Protein AF-A0A2P6QAS2-F1 (afdb_monomer)

Radius of gyration: 19.9 Å; Cα contacts (8 Å, |Δi|>4): 57; chains: 1; bounding box: 44×32×68 Å

Secondary structure (DSSP, 8-state):
--HHHHHHHHHHHHHS-SEE-SS-EE-HHHHHHHHTT----HHHHHHHHHHHHTSPPPTT--------HHHHHHHHHHHHHHHHHHHHH-

Solvent-accessible surface area (backbone atoms only — not comparable to full-atom values): 5452 Å² total; per-residue (Å²): 135,60,72,66,60,57,51,52,52,51,50,50,64,66,70,43,62,80,41,74,63,97,88,34,53,35,36,62,72,54,52,50,29,54,76,67,72,44,83,70,50,68,50,51,54,41,36,52,46,46,57,57,40,68,52,78,65,57,98,88,53,75,88,62,79,71,71,46,74,68,57,50,51,52,55,50,51,54,52,51,51,51,50,55,53,56,64,72,77,108

Structure (mmCIF, N/CA/C/O backbone):
data_AF-A0A2P6QAS2-F1
#
_entry.id   AF-A0A2P6QAS2-F1
#
loop_
_atom_site.group_PDB
_atom_site.id
_atom_site.type_symbol
_atom_site.label_atom_id
_atom_site.label_alt_id
_atom_site.label_comp_id
_atom_site.label_asym_id
_atom_site.label_entity_id
_atom_site.label_seq_id
_atom_site.pdbx_PDB_ins_code
_atom_site.Cartn_x
_atom_site.Cartn_y
_atom_site.Cartn_z
_atom_site.occupancy
_atom_site.B_iso_or_equiv
_atom_site.auth_seq_id
_atom_site.auth_comp_id
_atom_site.auth_asym_id
_atom_site.auth_atom_id
_atom_site.pdbx_PDB_model_num
ATOM 1 N N . MET A 1 1 ? -15.250 20.812 30.221 1.00 56.03 1 MET A N 1
ATOM 2 C CA . MET A 1 1 ? -14.779 20.677 28.822 1.00 56.03 1 MET A CA 1
ATOM 3 C C . MET A 1 1 ? -16.006 20.607 27.922 1.00 56.03 1 MET A C 1
ATOM 5 O O . MET A 1 1 ? -16.907 19.849 28.253 1.00 56.03 1 MET A O 1
ATOM 9 N N . SER A 1 2 ? -16.118 21.445 26.882 1.00 61.97 2 SER A N 1
ATOM 10 C CA . SER A 1 2 ? -17.337 21.513 26.051 1.00 61.97 2 SER A CA 1
ATOM 11 C C . SER A 1 2 ? -17.379 20.382 25.011 1.00 61.97 2 SER A C 1
ATOM 13 O O . SER A 1 2 ? -16.331 19.972 24.508 1.00 61.97 2 SER A O 1
ATOM 15 N N . SER A 1 3 ? -18.576 19.891 24.658 1.00 66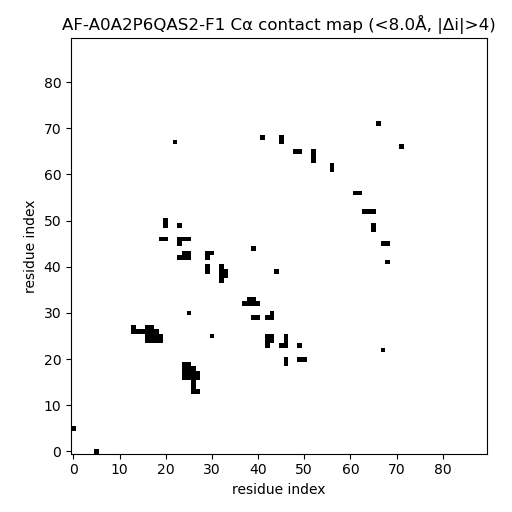.81 3 SER A N 1
ATOM 16 C CA . SER A 1 3 ? -18.769 18.825 23.651 1.00 66.81 3 SER A CA 1
ATOM 17 C C . SER A 1 3 ? -18.090 19.110 22.3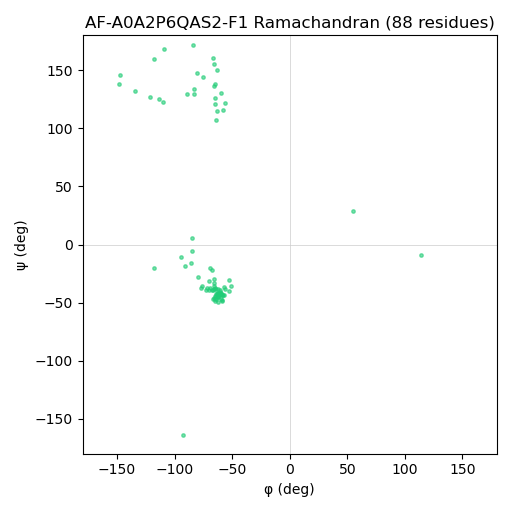10 1.00 66.81 3 SER A C 1
ATOM 19 O O . SER A 1 3 ? -17.640 18.184 21.640 1.00 66.81 3 SER A O 1
ATOM 21 N N . TYR A 1 4 ? -17.966 20.384 21.934 1.00 63.03 4 TYR A N 1
ATOM 22 C CA . TYR A 1 4 ? -17.306 20.806 20.699 1.00 63.03 4 TYR A CA 1
ATOM 23 C C . TYR A 1 4 ? -15.813 20.464 20.691 1.00 63.03 4 TYR A C 1
ATOM 25 O O . TYR A 1 4 ? -15.297 19.996 19.683 1.00 63.03 4 TYR A O 1
ATOM 33 N N . SER A 1 5 ? -15.128 20.604 21.829 1.00 69.31 5 SER A N 1
ATOM 34 C CA . SER A 1 5 ? -13.702 20.277 21.944 1.00 69.31 5 SER A CA 1
ATOM 35 C C . SER A 1 5 ? -13.441 18.775 21.772 1.00 69.31 5 SER A C 1
ATOM 37 O O . SER A 1 5 ? -12.494 18.395 21.088 1.00 69.31 5 SER A O 1
ATOM 39 N N . ILE A 1 6 ? -14.319 17.923 22.314 1.00 70.00 6 ILE A N 1
ATOM 40 C CA . ILE A 1 6 ? -14.228 16.458 22.178 1.00 70.00 6 ILE A CA 1
ATOM 41 C C . ILE A 1 6 ? -14.540 16.020 20.741 1.00 70.00 6 ILE A C 1
ATOM 43 O O . ILE A 1 6 ? -13.883 15.124 20.213 1.00 70.00 6 ILE A O 1
ATOM 47 N N . CYS A 1 7 ? -15.522 16.658 20.098 1.00 67.38 7 CYS A N 1
ATOM 48 C CA . CYS A 1 7 ? -15.883 16.369 18.713 1.00 67.38 7 CYS A CA 1
ATOM 49 C C . CYS A 1 7 ? -14.747 16.742 17.750 1.00 67.38 7 CYS A C 1
ATOM 51 O O . CYS A 1 7 ? -14.348 15.909 16.940 1.00 67.38 7 CYS A O 1
ATOM 53 N N . CYS A 1 8 ? -14.152 17.930 17.908 1.00 65.50 8 CYS A N 1
ATOM 54 C CA . CYS A 1 8 ? -12.992 18.341 17.119 1.00 65.50 8 CYS A CA 1
ATOM 55 C C . CYS A 1 8 ? -11.807 17.392 17.319 1.00 65.50 8 CYS A C 1
ATOM 57 O O . CYS A 1 8 ? -11.258 16.921 16.336 1.00 65.50 8 CYS A O 1
ATOM 59 N N . LEU A 1 9 ? -11.467 17.030 18.563 1.00 63.78 9 LEU A N 1
ATOM 60 C CA . LEU A 1 9 ? -10.394 16.067 18.849 1.00 63.78 9 LEU A CA 1
ATOM 61 C C . LEU A 1 9 ? -10.627 14.705 18.185 1.00 63.78 9 LEU A C 1
ATOM 63 O O . LEU A 1 9 ? -9.695 14.151 17.611 1.00 63.78 9 LEU A O 1
ATOM 67 N N . ARG A 1 10 ? -11.859 14.177 18.224 1.00 61.91 10 ARG A N 1
ATOM 68 C CA . ARG A 1 10 ? -12.210 12.922 17.539 1.00 61.91 10 ARG A CA 1
ATOM 69 C C . ARG A 1 10 ? -12.087 13.039 16.026 1.00 61.91 10 ARG A C 1
ATOM 71 O O . ARG A 1 10 ? -11.567 12.124 15.401 1.00 61.91 10 ARG A O 1
ATOM 78 N N . LEU A 1 11 ? -12.538 14.148 15.445 1.00 62.66 11 LEU A N 1
ATOM 79 C CA . LEU A 1 11 ? -12.411 14.384 14.010 1.00 62.66 11 LEU A CA 1
ATOM 80 C C . LEU A 1 11 ? -10.941 14.443 13.599 1.00 62.66 11 LEU A C 1
ATOM 82 O O . LEU A 1 11 ? -10.566 13.768 12.646 1.00 62.66 11 LEU A O 1
ATOM 86 N N . THR A 1 12 ? -10.089 15.148 14.345 1.00 62.09 12 THR A N 1
ATOM 87 C CA . THR A 1 12 ? -8.653 15.202 14.046 1.00 62.09 12 THR A CA 1
ATOM 88 C C . THR A 1 12 ? -8.011 13.818 14.144 1.00 62.09 12 THR A C 1
ATOM 90 O O . THR A 1 12 ? -7.293 13.419 13.237 1.00 62.09 12 THR A O 1
ATOM 93 N N . LEU A 1 13 ? -8.328 13.042 15.185 1.00 63.38 13 LEU A N 1
ATOM 94 C CA . LEU A 1 13 ? -7.759 11.703 15.395 1.00 63.38 13 LEU A CA 1
ATOM 95 C C . LEU A 1 13 ? -8.176 10.681 14.328 1.00 63.38 13 LEU A C 1
ATOM 97 O O . LEU A 1 13 ? -7.395 9.800 13.990 1.00 63.38 13 LEU A O 1
ATOM 101 N N . VAL A 1 14 ? -9.395 10.794 13.796 1.00 65.06 14 VAL A N 1
ATOM 102 C CA . VAL A 1 14 ? -9.884 9.924 12.712 1.00 65.06 14 VAL A CA 1
ATOM 103 C C . VAL A 1 14 ? -9.340 10.368 11.348 1.00 65.06 14 VAL A C 1
ATOM 105 O O . VAL A 1 14 ? -9.182 9.540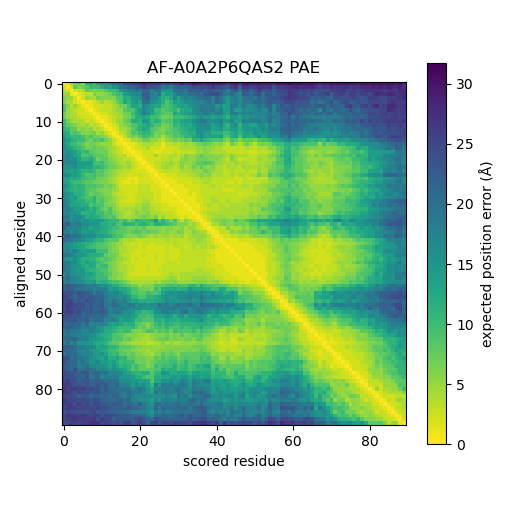 10.453 1.00 65.06 14 VAL A O 1
ATOM 108 N N . SER A 1 15 ? -9.042 11.661 11.190 1.00 67.50 15 SER A N 1
ATOM 109 C CA . SER A 1 15 ? -8.608 12.251 9.915 1.00 67.50 15 SER A CA 1
ATOM 110 C C . SER A 1 15 ? -7.093 12.260 9.725 1.00 67.50 15 SER A C 1
ATOM 112 O O . SER A 1 15 ? -6.624 12.446 8.604 1.00 67.50 15 SER A O 1
ATOM 114 N N . SER A 1 16 ? -6.317 12.106 10.796 1.00 78.19 16 SER A N 1
ATOM 115 C CA . SER A 1 16 ? -4.861 12.068 10.709 1.00 78.19 16 SER A CA 1
ATOM 116 C C . SER A 1 16 ? -4.373 10.666 10.329 1.00 78.19 16 SER A C 1
ATOM 118 O O . SER A 1 16 ? -4.830 9.680 10.913 1.00 78.19 16 SER A O 1
ATOM 120 N N . PRO A 1 17 ? -3.437 10.551 9.370 1.00 83.62 17 PRO A N 1
ATOM 121 C CA . PRO A 1 17 ? -2.825 9.270 9.055 1.00 83.62 17 PRO A CA 1
ATOM 122 C C . PRO A 1 17 ? -1.998 8.783 10.252 1.00 83.62 17 PRO A C 1
ATOM 124 O O . PRO A 1 17 ? -1.261 9.555 10.866 1.00 83.62 17 PRO A O 1
ATOM 127 N N . LEU A 1 18 ? -2.113 7.495 10.574 1.00 86.31 18 LEU A N 1
ATOM 128 C CA . LEU A 1 18 ? -1.251 6.813 11.544 1.00 86.31 18 LEU A CA 1
ATOM 129 C C . LEU A 1 18 ? 0.169 6.646 11.001 1.00 86.31 18 LEU A C 1
ATOM 131 O O . LEU A 1 18 ? 1.134 6.661 11.760 1.00 86.31 18 LEU A O 1
ATOM 135 N N . TRP A 1 19 ? 0.287 6.494 9.684 1.00 88.00 19 TRP A N 1
ATOM 136 C CA . TRP A 1 19 ? 1.554 6.472 8.971 1.00 88.00 19 TRP A CA 1
ATOM 137 C C . TRP A 1 19 ? 1.374 7.085 7.582 1.00 88.00 19 TRP A C 1
ATOM 139 O O . TRP A 1 19 ? 0.314 6.932 6.968 1.00 88.00 19 TRP A O 1
ATOM 149 N N . HIS A 1 20 ? 2.403 7.769 7.085 1.00 88.00 20 HIS A N 1
ATOM 150 C CA . HIS A 1 20 ? 2.439 8.293 5.726 1.00 88.00 20 HIS A CA 1
ATOM 151 C C . HIS A 1 20 ? 3.789 7.990 5.064 1.00 88.00 20 HIS A C 1
ATOM 153 O O . HIS A 1 20 ? 4.851 8.219 5.647 1.00 88.00 20 HIS A O 1
ATOM 159 N N . GLY A 1 21 ? 3.726 7.482 3.839 1.00 83.69 21 GLY A N 1
ATOM 160 C CA . GLY A 1 21 ? 4.848 7.362 2.920 1.00 83.69 21 GLY A CA 1
ATOM 161 C C . GLY A 1 21 ? 4.948 8.585 2.011 1.00 83.69 21 GLY A C 1
ATOM 162 O O . GLY A 1 21 ? 4.344 9.630 2.263 1.00 83.69 21 GLY A O 1
ATOM 163 N N . VAL A 1 22 ? 5.709 8.445 0.930 1.00 83.31 22 VAL A N 1
ATOM 164 C CA . VAL A 1 22 ? 5.794 9.432 -0.154 1.00 83.31 22 VAL A CA 1
ATOM 165 C C . VAL A 1 22 ? 4.511 9.422 -0.981 1.00 83.31 22 VAL A C 1
ATOM 167 O O . VAL A 1 22 ? 4.034 10.480 -1.388 1.00 83.31 22 VAL A O 1
ATOM 170 N N . LYS A 1 23 ? 3.946 8.233 -1.229 1.00 79.94 23 LYS A N 1
ATOM 171 C CA . LYS A 1 23 ? 2.741 8.063 -2.060 1.00 79.94 23 LYS A CA 1
ATOM 172 C C . LYS A 1 23 ? 1.545 7.482 -1.313 1.00 79.94 23 LYS A C 1
ATOM 174 O O . LYS A 1 23 ? 0.418 7.623 -1.783 1.00 79.94 23 LYS A O 1
ATOM 179 N N . THR A 1 24 ? 1.768 6.825 -0.181 1.00 85.88 24 THR A N 1
ATOM 180 C CA . THR A 1 24 ? 0.723 6.080 0.530 1.00 85.88 24 THR A CA 1
ATOM 181 C C . THR A 1 24 ? 0.464 6.639 1.926 1.00 85.88 24 THR A C 1
ATOM 183 O O . THR A 1 24 ? 1.273 7.365 2.500 1.00 85.88 24 THR A O 1
ATOM 186 N N . GLY A 1 25 ? -0.706 6.326 2.480 1.00 87.06 25 GLY A N 1
ATOM 187 C CA . GLY A 1 25 ? -1.098 6.735 3.823 1.00 87.06 25 GLY A CA 1
ATOM 188 C C . GLY A 1 25 ? -2.001 5.688 4.452 1.00 87.06 25 GLY A C 1
ATOM 189 O O . GLY A 1 25 ? -2.885 5.151 3.786 1.00 87.06 25 GLY A O 1
ATOM 190 N N . VAL A 1 26 ? -1.762 5.406 5.729 1.00 87.12 26 VAL A N 1
ATOM 191 C CA . VAL A 1 26 ? -2.514 4.430 6.520 1.00 87.12 26 VAL A CA 1
ATOM 192 C C . VAL A 1 26 ? -3.267 5.177 7.604 1.00 87.12 26 VAL A C 1
ATOM 194 O O . VAL A 1 26 ? -2.671 5.907 8.396 1.00 87.12 26 VAL A O 1
ATOM 197 N N . PHE A 1 27 ? -4.579 4.985 7.662 1.00 88.12 27 PHE A N 1
ATOM 198 C CA . PHE A 1 27 ? -5.455 5.586 8.661 1.00 88.12 27 PHE A CA 1
ATOM 199 C C . PHE A 1 27 ? -5.951 4.524 9.641 1.00 88.12 27 PHE A C 1
ATOM 201 O O . PHE A 1 27 ? -5.834 3.321 9.410 1.00 88.12 27 PHE A O 1
ATOM 208 N N . VAL A 1 28 ? -6.567 4.968 10.739 1.00 85.06 28 VAL A N 1
ATOM 209 C CA . VAL A 1 28 ? -7.139 4.072 11.759 1.00 85.06 28 VAL A CA 1
ATOM 210 C C . VAL A 1 28 ? -8.091 3.041 11.141 1.00 85.06 28 VAL A C 1
ATOM 212 O O . VAL A 1 28 ? -8.041 1.871 11.508 1.00 85.06 28 VAL A O 1
ATOM 215 N N . LYS A 1 29 ? -8.912 3.450 10.163 1.00 85.56 29 LYS A N 1
ATOM 216 C CA . LYS A 1 29 ? -9.831 2.549 9.449 1.00 85.56 29 LYS A CA 1
ATOM 217 C C . LYS A 1 29 ? -9.103 1.366 8.794 1.00 85.56 29 LYS A C 1
ATOM 219 O O . LYS A 1 29 ? -9.615 0.258 8.836 1.00 85.56 29 LYS A O 1
ATOM 224 N N . ASP A 1 30 ? -7.913 1.586 8.237 1.00 84.44 30 ASP A N 1
ATOM 225 C CA . ASP A 1 30 ? -7.186 0.573 7.470 1.00 84.44 30 ASP A CA 1
ATOM 226 C C . ASP A 1 30 ? -6.543 -0.447 8.418 1.00 84.44 30 ASP A C 1
ATOM 228 O O . ASP A 1 30 ? -6.533 -1.643 8.143 1.00 84.44 30 ASP A O 1
ATOM 232 N N . VAL A 1 31 ? -6.083 0.017 9.585 1.00 82.75 31 VAL A N 1
ATOM 233 C CA . VAL A 1 31 ? -5.558 -0.846 10.654 1.00 82.75 31 VAL A CA 1
ATOM 234 C C . VAL A 1 31 ? -6.660 -1.708 11.268 1.00 82.75 31 VAL A C 1
ATOM 236 O O . VAL A 1 31 ? -6.429 -2.881 11.543 1.00 82.75 31 VAL A O 1
ATOM 239 N N . LEU A 1 32 ? -7.864 -1.159 11.456 1.00 83.19 32 LEU A N 1
ATOM 240 C CA . LEU A 1 32 ? -9.002 -1.924 11.975 1.00 83.19 32 LEU A CA 1
ATOM 241 C C . LEU A 1 32 ? -9.399 -3.076 11.044 1.00 83.19 32 LEU A C 1
ATOM 243 O O . LEU A 1 32 ? -9.696 -4.156 11.541 1.00 83.19 32 LEU A O 1
ATOM 247 N N . LEU A 1 33 ? -9.339 -2.878 9.721 1.00 83.50 33 LEU A N 1
ATOM 248 C CA . LEU A 1 33 ? -9.583 -3.956 8.752 1.00 83.50 33 LEU A CA 1
ATOM 249 C C . LEU A 1 33 ? -8.577 -5.103 8.919 1.00 83.50 33 LEU A C 1
ATOM 251 O O . LEU A 1 33 ? -8.968 -6.265 8.927 1.00 83.50 33 LEU A O 1
ATOM 255 N N . ILE A 1 34 ? -7.293 -4.780 9.116 1.00 82.12 34 ILE A N 1
ATOM 256 C CA . ILE A 1 34 ? -6.243 -5.785 9.351 1.00 82.12 34 ILE A CA 1
ATOM 257 C C . ILE A 1 34 ? -6.495 -6.539 10.663 1.00 82.12 34 ILE A C 1
ATOM 259 O O . ILE A 1 34 ? -6.420 -7.764 10.691 1.00 82.12 34 ILE A O 1
ATOM 263 N N . LEU A 1 35 ? -6.791 -5.816 11.749 1.00 82.06 35 LEU A N 1
ATOM 264 C CA . LEU A 1 35 ? -7.010 -6.407 13.076 1.00 82.06 35 LEU A CA 1
ATOM 265 C C . LEU A 1 35 ? -8.252 -7.301 13.136 1.00 82.06 35 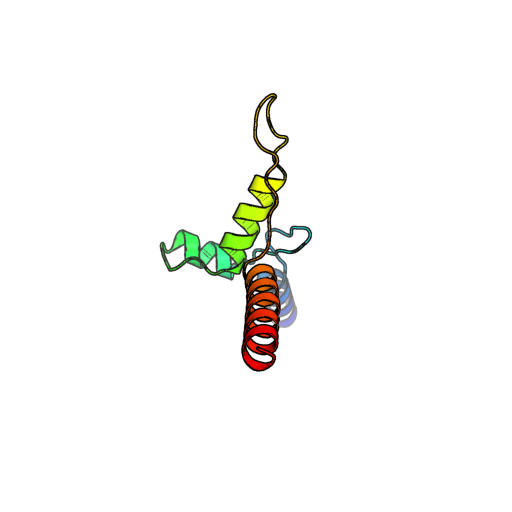LEU A C 1
ATOM 267 O O . LEU A 1 35 ? -8.273 -8.250 13.913 1.00 82.06 35 LEU A O 1
ATOM 271 N N . ASN A 1 36 ? -9.265 -7.002 12.325 1.00 85.88 36 ASN A N 1
ATOM 272 C CA . ASN A 1 36 ? -10.484 -7.799 12.227 1.00 85.88 36 ASN A CA 1
ATOM 273 C C . ASN A 1 36 ? -10.359 -8.979 11.245 1.00 85.88 36 ASN A C 1
ATOM 275 O O . ASN A 1 36 ? -11.361 -9.641 10.987 1.00 85.88 36 ASN A O 1
ATOM 279 N N . GLU A 1 37 ? -9.167 -9.235 10.688 1.00 77.88 37 GLU A N 1
ATOM 280 C CA . GLU A 1 37 ? -8.930 -10.255 9.651 1.00 77.88 37 GLU A CA 1
ATOM 281 C C . GLU A 1 37 ? -9.833 -10.079 8.412 1.00 77.88 37 GLU A C 1
ATOM 283 O O . GLU A 1 37 ? -10.168 -11.032 7.706 1.00 77.88 37 GLU A O 1
ATOM 288 N N . GLU A 1 38 ? -10.234 -8.837 8.129 1.00 81.31 38 GLU A N 1
ATOM 289 C CA . GLU A 1 38 ? -11.040 -8.494 6.964 1.00 81.31 38 GLU A CA 1
ATOM 290 C C . GLU A 1 38 ? -10.164 -8.304 5.715 1.00 81.31 38 GLU A C 1
ATOM 292 O O . GLU A 1 38 ? -8.930 -8.287 5.763 1.00 81.31 38 GLU A O 1
ATOM 297 N N . VAL A 1 39 ? -10.813 -8.151 4.554 1.00 78.06 39 VAL A N 1
ATOM 298 C CA . VAL A 1 39 ? -10.117 -7.873 3.292 1.00 78.06 39 VAL A CA 1
ATOM 299 C C . VAL A 1 39 ? -9.303 -6.587 3.436 1.00 78.06 39 VAL A C 1
ATOM 301 O O . VAL A 1 39 ? -9.852 -5.495 3.596 1.00 78.06 39 VAL A O 1
ATOM 304 N N . VAL A 1 40 ? -7.980 -6.724 3.347 1.00 78.19 40 VAL A N 1
ATOM 305 C CA . VAL A 1 40 ? -7.047 -5.602 3.446 1.00 78.19 40 VAL A CA 1
ATOM 306 C C . VAL A 1 40 ? -7.270 -4.660 2.266 1.00 78.19 40 VAL A C 1
ATOM 308 O O . VAL A 1 40 ? -7.155 -5.046 1.102 1.00 78.19 40 VAL A O 1
ATOM 311 N N . GLY A 1 41 ? -7.596 -3.405 2.573 1.00 80.69 41 GLY A N 1
ATOM 312 C CA . GLY A 1 41 ? -7.777 -2.373 1.562 1.00 80.69 41 GLY A CA 1
ATOM 313 C C . GLY A 1 41 ? -6.483 -2.085 0.796 1.00 80.69 41 GLY A C 1
ATOM 314 O O . GLY A 1 41 ? -5.383 -2.162 1.345 1.00 80.69 41 GLY A O 1
ATOM 315 N N . VAL A 1 42 ? -6.625 -1.672 -0.467 1.00 84.00 42 VAL A N 1
ATOM 316 C CA . VAL A 1 42 ? -5.506 -1.326 -1.366 1.00 84.00 42 VAL A CA 1
ATOM 317 C C . VAL A 1 42 ? -4.530 -0.334 -0.721 1.00 84.00 42 VAL A C 1
ATOM 319 O O . VAL A 1 42 ? -3.327 -0.471 -0.890 1.00 84.00 42 VAL A O 1
ATOM 322 N N . GLN A 1 43 ? -5.026 0.611 0.087 1.00 84.12 43 GLN A N 1
ATOM 323 C CA . GLN A 1 43 ? -4.195 1.614 0.766 1.00 84.12 43 GLN A CA 1
ATOM 324 C C . GLN A 1 43 ? -3.185 0.990 1.744 1.00 84.12 43 GLN A C 1
ATOM 326 O O . GLN A 1 43 ? -2.026 1.396 1.770 1.00 84.12 43 GLN A O 1
ATOM 331 N N . ALA A 1 44 ? -3.605 -0.011 2.523 1.00 85.31 44 ALA A N 1
ATOM 332 C CA . ALA A 1 44 ? -2.726 -0.705 3.460 1.00 85.31 44 ALA A CA 1
ATOM 333 C C . ALA A 1 44 ? -1.722 -1.616 2.739 1.00 85.31 44 ALA A C 1
ATOM 335 O O . ALA A 1 44 ? -0.562 -1.690 3.143 1.00 85.31 44 ALA A O 1
ATOM 336 N N . MET A 1 45 ? -2.151 -2.269 1.654 1.00 87.31 45 MET A N 1
ATOM 337 C CA . MET A 1 45 ? -1.272 -3.104 0.832 1.00 87.31 45 MET A CA 1
ATOM 338 C C . MET A 1 45 ? -0.184 -2.266 0.146 1.00 87.31 45 MET A C 1
ATOM 340 O O . MET A 1 45 ? 1.000 -2.585 0.246 1.00 87.31 45 MET A O 1
ATOM 344 N N . ASP A 1 46 ? -0.574 -1.163 -0.496 1.00 89.25 46 ASP A N 1
ATOM 345 C CA . ASP A 1 46 ? 0.350 -0.236 -1.150 1.00 89.25 46 ASP A CA 1
ATOM 346 C C . ASP A 1 46 ? 1.345 0.349 -0.131 1.00 89.25 46 ASP A C 1
ATOM 348 O O . ASP A 1 46 ? 2.544 0.393 -0.399 1.00 89.25 46 ASP A O 1
ATOM 352 N N . ALA A 1 47 ? 0.885 0.721 1.070 1.00 88.38 47 ALA A N 1
ATOM 353 C CA . ALA A 1 47 ? 1.761 1.202 2.140 1.00 88.38 47 ALA A CA 1
ATOM 354 C C . ALA A 1 47 ? 2.781 0.153 2.600 1.00 88.38 47 ALA A C 1
ATOM 356 O O . ALA A 1 47 ? 3.955 0.466 2.800 1.00 88.38 47 ALA A O 1
ATOM 357 N N . TYR A 1 48 ? 2.360 -1.105 2.740 1.00 86.69 48 TYR A N 1
ATOM 358 C CA . TYR A 1 48 ? 3.258 -2.198 3.105 1.00 86.69 48 TYR A CA 1
ATOM 359 C C . TYR A 1 48 ? 4.357 -2.413 2.055 1.00 86.69 48 TYR A C 1
ATOM 361 O O . TYR A 1 48 ? 5.535 -2.525 2.400 1.00 86.69 48 TYR A O 1
ATOM 369 N N . LEU A 1 49 ? 3.989 -2.418 0.773 1.00 86.94 49 LEU A N 1
ATOM 370 C CA . LEU A 1 49 ? 4.943 -2.555 -0.327 1.00 86.94 49 LEU A CA 1
ATOM 371 C C . LEU A 1 49 ? 5.883 -1.349 -0.423 1.00 86.94 49 LEU A C 1
ATOM 373 O O . LEU A 1 49 ? 7.082 -1.528 -0.650 1.00 86.94 49 LEU A O 1
ATOM 377 N N . GLU A 1 50 ? 5.376 -0.137 -0.185 1.00 87.25 50 GLU A N 1
ATOM 378 C CA . GLU A 1 50 ? 6.211 1.058 -0.107 1.00 87.25 50 GLU A CA 1
ATOM 379 C C . GLU A 1 50 ? 7.258 0.908 1.007 1.00 87.25 50 GLU A C 1
ATOM 381 O O . GLU A 1 50 ? 8.447 1.093 0.750 1.00 87.25 50 GLU A O 1
ATOM 386 N N . ILE A 1 51 ? 6.867 0.476 2.210 1.00 86.00 51 ILE A N 1
ATOM 387 C CA . ILE A 1 51 ? 7.802 0.232 3.324 1.00 86.00 51 ILE A CA 1
ATOM 388 C C . ILE A 1 51 ? 8.868 -0.804 2.949 1.00 86.00 51 ILE A C 1
ATOM 390 O O . ILE A 1 51 ? 10.049 -0.606 3.244 1.00 86.00 51 ILE A O 1
ATOM 394 N N . LEU A 1 52 ? 8.480 -1.898 2.288 1.00 81.88 52 LEU A N 1
ATOM 395 C CA . LEU A 1 52 ? 9.428 -2.927 1.857 1.00 81.88 52 LEU A CA 1
ATOM 396 C C . LEU A 1 52 ? 10.422 -2.404 0.819 1.00 81.88 52 LEU A C 1
ATOM 398 O O . LEU A 1 52 ? 11.599 -2.746 0.903 1.00 81.88 52 LEU A O 1
ATOM 402 N N . SER A 1 53 ? 9.984 -1.543 -0.101 1.00 81.31 53 SER A N 1
ATOM 403 C CA . SER A 1 53 ? 10.869 -0.977 -1.128 1.00 81.31 53 SER A CA 1
ATOM 404 C C . SER A 1 53 ? 11.944 -0.037 -0.575 1.00 81.31 53 SER A C 1
ATOM 406 O O . SER A 1 53 ? 12.986 0.138 -1.197 1.00 81.31 53 SER A O 1
ATOM 408 N N . HIS A 1 54 ? 11.726 0.533 0.615 1.00 76.69 54 HIS A N 1
ATOM 409 C CA . HIS A 1 54 ? 12.698 1.394 1.292 1.00 76.69 54 HIS A CA 1
ATOM 410 C C . HIS A 1 54 ? 13.740 0.621 2.110 1.00 76.69 54 HIS A C 1
ATOM 412 O O . HIS A 1 54 ? 14.666 1.234 2.651 1.00 76.69 54 HIS A O 1
ATOM 418 N N . LYS A 1 55 ? 13.624 -0.708 2.231 1.00 72.19 55 LYS A N 1
ATOM 419 C CA . LYS A 1 55 ? 14.700 -1.498 2.834 1.00 72.19 55 LYS A CA 1
ATOM 420 C C . LYS A 1 55 ? 15.929 -1.411 1.939 1.00 72.19 55 LYS A C 1
ATOM 422 O O . LYS A 1 55 ? 15.857 -1.703 0.748 1.00 72.19 55 LYS A O 1
ATOM 427 N N . HIS A 1 56 ? 17.057 -1.015 2.531 1.00 64.56 56 HIS A N 1
ATOM 428 C CA . HIS A 1 56 ? 18.337 -1.075 1.842 1.00 64.56 56 HIS A CA 1
ATOM 429 C C . HIS A 1 56 ? 18.564 -2.521 1.384 1.00 64.56 56 HIS A C 1
ATOM 431 O O . HIS A 1 56 ? 18.536 -3.407 2.241 1.00 64.56 56 HIS A O 1
ATOM 437 N N . PRO A 1 57 ? 18.751 -2.767 0.076 1.00 66.75 57 PRO A N 1
ATOM 438 C CA . PRO A 1 57 ? 19.058 -4.106 -0.398 1.00 66.75 57 PRO A CA 1
ATOM 439 C C . PRO A 1 57 ? 20.356 -4.558 0.270 1.00 66.75 57 PRO A C 1
ATOM 441 O O . PRO A 1 57 ? 21.339 -3.804 0.287 1.00 66.75 57 PRO A O 1
ATOM 444 N N . GLU A 1 58 ? 20.362 -5.761 0.844 1.00 77.31 58 GLU A N 1
ATOM 445 C CA . GLU A 1 58 ? 21.615 -6.361 1.277 1.00 77.31 58 GLU A CA 1
ATOM 446 C C . GLU A 1 58 ? 22.463 -6.677 0.037 1.00 77.31 58 GLU A C 1
ATOM 448 O O . GLU A 1 58 ? 21.991 -6.684 -1.105 1.00 77.31 58 GLU A O 1
ATOM 453 N N . GLN A 1 59 ? 23.768 -6.854 0.225 1.00 69.31 59 GLN A N 1
ATOM 454 C CA . GLN A 1 59 ? 24.694 -6.981 -0.894 1.00 69.31 59 GLN A CA 1
ATOM 455 C C . GLN A 1 59 ? 24.379 -8.248 -1.713 1.00 69.31 59 GLN A C 1
ATOM 457 O O . GLN A 1 59 ? 24.668 -9.359 -1.280 1.00 69.31 59 GLN A O 1
ATOM 462 N N . GLY A 1 60 ? 23.806 -8.065 -2.908 1.00 70.81 60 GLY A N 1
ATOM 463 C CA . GLY A 1 60 ? 23.350 -9.150 -3.786 1.00 70.81 60 GLY A CA 1
ATOM 464 C C . GLY A 1 60 ? 21.834 -9.203 -3.999 1.00 70.81 60 GLY A C 1
ATOM 465 O O . GLY A 1 60 ? 21.389 -9.925 -4.892 1.00 70.81 60 GLY A O 1
ATOM 466 N N . ASP A 1 61 ? 21.055 -8.416 -3.253 1.00 73.19 61 ASP A N 1
ATOM 467 C CA . ASP A 1 61 ? 19.606 -8.354 -3.425 1.00 73.19 61 ASP A CA 1
ATOM 468 C C . ASP A 1 61 ? 19.203 -7.550 -4.672 1.00 73.19 61 ASP A C 1
ATOM 470 O O . ASP A 1 61 ? 19.826 -6.532 -5.006 1.00 73.19 61 ASP A O 1
ATOM 474 N N . PRO A 1 62 ? 18.132 -7.968 -5.370 1.00 71.06 62 PRO A N 1
ATOM 475 C CA . PRO A 1 62 ? 17.583 -7.203 -6.476 1.00 71.06 62 PRO A CA 1
ATOM 476 C C . PRO A 1 62 ? 17.017 -5.868 -5.978 1.00 71.06 62 PRO A C 1
ATOM 478 O O . PRO A 1 62 ? 16.317 -5.800 -4.968 1.00 71.06 62 PRO A O 1
ATOM 481 N N . VAL A 1 63 ? 17.271 -4.799 -6.736 1.00 72.88 63 VAL A N 1
ATOM 482 C CA . VAL A 1 63 ? 16.643 -3.496 -6.491 1.00 72.88 63 VAL A CA 1
ATOM 483 C C . VAL A 1 63 ? 15.136 -3.646 -6.692 1.00 72.88 63 VAL A C 1
ATOM 485 O O . VAL A 1 63 ? 14.678 -3.929 -7.800 1.00 72.88 63 VAL A O 1
ATOM 488 N N . SER A 1 64 ? 14.364 -3.467 -5.619 1.00 70.88 64 SER A N 1
ATOM 489 C CA . SER A 1 64 ? 12.903 -3.487 -5.685 1.00 70.88 64 SER A CA 1
ATOM 490 C C . SER A 1 64 ? 12.369 -2.082 -5.967 1.00 70.88 64 SER A C 1
ATOM 492 O O . SER A 1 64 ? 12.762 -1.110 -5.325 1.00 70.88 64 SER A O 1
ATOM 494 N N . LEU A 1 65 ? 11.490 -1.967 -6.962 1.00 75.56 65 LEU A N 1
ATOM 495 C CA . LEU A 1 65 ? 10.775 -0.733 -7.274 1.00 75.56 65 LEU A CA 1
ATOM 496 C C . LEU A 1 65 ? 9.309 -0.928 -6.898 1.00 75.56 65 LEU A C 1
ATOM 498 O O . LEU A 1 65 ? 8.649 -1.831 -7.412 1.00 75.56 65 LEU A O 1
ATOM 502 N N . PHE A 1 66 ? 8.797 -0.068 -6.024 1.00 80.69 66 PHE A N 1
ATOM 503 C CA . PHE A 1 66 ? 7.375 -0.035 -5.718 1.00 80.69 66 PHE A CA 1
ATOM 504 C C . PHE A 1 66 ? 6.612 0.799 -6.756 1.00 80.69 66 PHE A C 1
ATOM 506 O O . PHE A 1 66 ? 6.960 1.948 -7.039 1.00 80.69 66 PHE A O 1
ATOM 513 N N . VAL A 1 67 ? 5.542 0.216 -7.294 1.00 82.81 67 VAL A N 1
ATOM 514 C CA . VAL A 1 67 ? 4.537 0.888 -8.122 1.00 82.81 67 VAL A CA 1
AT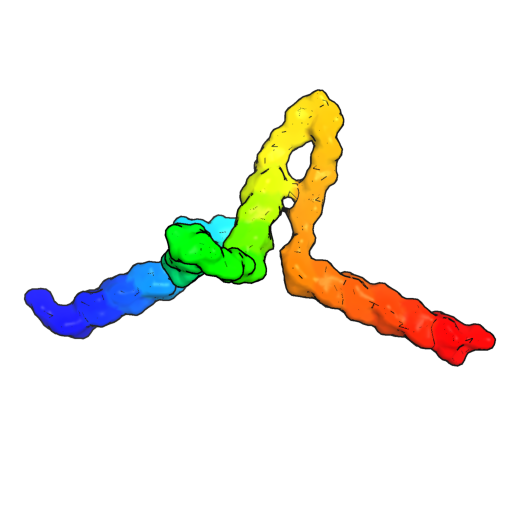OM 515 C C . VAL A 1 67 ? 3.198 0.709 -7.417 1.00 82.81 67 VAL A C 1
ATOM 517 O O . VAL A 1 67 ? 2.836 -0.418 -7.087 1.00 82.81 67 VAL A O 1
ATOM 520 N N . SER A 1 68 ? 2.480 1.807 -7.165 1.00 83.88 68 SER A N 1
ATOM 521 C CA . SER A 1 68 ? 1.175 1.731 -6.503 1.00 83.88 68 SER A CA 1
ATOM 522 C C . SER A 1 68 ? 0.155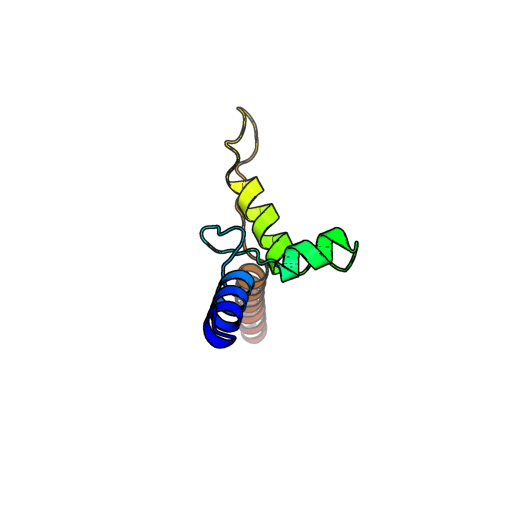 1.002 -7.377 1.00 83.88 68 SER A C 1
ATOM 524 O O . SER A 1 68 ? 0.263 0.996 -8.608 1.00 83.88 68 SER A O 1
ATOM 526 N N . THR A 1 69 ? -0.872 0.422 -6.758 1.00 84.31 69 THR A N 1
ATOM 527 C CA . THR A 1 69 ? -1.911 -0.320 -7.486 1.00 84.31 69 THR A CA 1
ATOM 528 C C . THR A 1 69 ? -2.596 0.546 -8.554 1.00 84.31 69 THR A C 1
ATOM 530 O O . THR A 1 69 ? -2.906 0.067 -9.646 1.00 84.31 69 THR A O 1
ATOM 533 N N . PHE A 1 70 ? -2.800 1.837 -8.278 1.00 82.69 70 PHE A N 1
ATOM 534 C CA . PHE A 1 70 ? -3.402 2.763 -9.241 1.00 82.69 70 PHE A CA 1
ATOM 535 C C . PHE A 1 70 ? -2.426 3.213 -10.332 1.00 82.69 70 PHE A C 1
ATOM 537 O O . PHE A 1 70 ? -2.833 3.294 -11.491 1.00 82.69 70 PHE A O 1
ATOM 544 N N . ASP A 1 71 ? -1.147 3.432 -10.004 1.00 83.75 71 ASP A N 1
ATOM 545 C CA . ASP A 1 71 ? -0.116 3.718 -11.013 1.00 83.75 71 ASP A CA 1
ATOM 546 C C . ASP A 1 71 ? 0.001 2.545 -12.002 1.00 83.75 71 ASP A C 1
ATOM 548 O O . ASP A 1 71 ? 0.074 2.747 -13.214 1.00 83.75 71 ASP A O 1
ATOM 552 N N . TRP A 1 72 ? -0.063 1.306 -11.502 1.00 81.50 72 TRP A N 1
ATOM 553 C CA . TRP A 1 72 ? -0.071 0.106 -12.339 1.00 81.50 72 TRP A CA 1
ATOM 554 C C . TRP A 1 72 ? -1.263 0.073 -13.302 1.00 81.50 72 TRP A C 1
ATOM 556 O O . TRP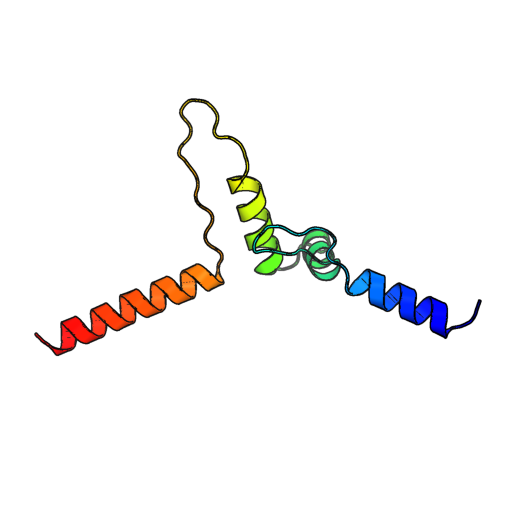 A 1 72 ? -1.103 -0.239 -14.483 1.00 81.50 72 TRP A O 1
ATOM 566 N N . TYR A 1 73 ? -2.454 0.440 -12.820 1.00 79.25 73 TYR A N 1
ATOM 567 C CA . TYR A 1 73 ? -3.649 0.539 -13.656 1.00 79.25 73 TYR A CA 1
ATOM 568 C C . TYR A 1 73 ? -3.466 1.539 -14.803 1.00 79.25 73 TYR A C 1
ATOM 570 O O . TYR A 1 73 ? -3.822 1.229 -15.939 1.00 79.25 73 TYR A O 1
ATOM 578 N N . VAL A 1 74 ? -2.879 2.707 -14.529 1.00 79.69 74 VAL A N 1
ATOM 579 C CA . VAL A 1 74 ? -2.602 3.725 -15.555 1.00 79.69 74 VAL A CA 1
ATOM 580 C C . VAL A 1 74 ? -1.635 3.184 -16.608 1.00 79.69 74 VAL A C 1
ATOM 582 O O . VAL A 1 74 ? -1.953 3.220 -17.797 1.00 79.69 74 VAL A O 1
ATOM 585 N N . VAL A 1 75 ? -0.512 2.595 -16.182 1.00 77.75 75 VAL A N 1
ATOM 586 C CA . VAL A 1 75 ? 0.480 1.999 -17.096 1.00 77.75 75 VAL A CA 1
ATOM 587 C C . VAL A 1 75 ? -0.158 0.928 -17.981 1.00 77.75 75 VAL A C 1
ATOM 589 O O . VAL A 1 75 ? 0.076 0.889 -19.190 1.00 77.75 75 VAL A O 1
ATOM 592 N N . TRP A 1 76 ? -0.996 0.071 -17.398 1.00 75.62 76 TRP A N 1
ATOM 593 C CA . TRP A 1 76 ? -1.681 -0.987 -18.133 1.00 75.62 76 TRP A CA 1
ATOM 594 C C . TRP A 1 76 ? -2.641 -0.427 -19.188 1.00 75.62 76 TRP A C 1
ATOM 596 O O . TRP A 1 76 ? -2.632 -0.886 -20.332 1.00 75.62 76 TRP A O 1
ATOM 606 N N . PHE A 1 77 ? -3.430 0.593 -18.838 1.00 73.25 77 PHE A N 1
ATOM 607 C CA . PHE A 1 77 ? -4.356 1.240 -19.769 1.00 73.25 77 PHE A CA 1
ATOM 608 C C . PHE A 1 77 ? -3.638 1.926 -20.934 1.00 73.25 77 PHE A C 1
ATOM 610 O O . PHE A 1 77 ? -4.079 1.795 -22.078 1.00 73.25 77 PHE A O 1
ATOM 617 N N . GLU A 1 78 ? -2.525 2.611 -20.678 1.00 76.19 78 GLU A N 1
ATOM 618 C CA . GLU A 1 78 ? -1.734 3.258 -21.729 1.00 76.19 78 GLU A CA 1
ATOM 619 C C . GLU A 1 78 ? -1.114 2.232 -22.685 1.00 76.19 78 GLU A C 1
ATOM 621 O O . GLU A 1 78 ? -1.220 2.376 -23.907 1.00 76.19 78 GLU A O 1
ATOM 626 N N . PHE A 1 79 ? -0.549 1.145 -22.151 1.00 71.69 79 PHE A N 1
ATOM 627 C CA . PHE A 1 79 ? 0.034 0.075 -22.965 1.00 71.69 79 PHE A CA 1
ATOM 628 C C . PHE A 1 79 ? -1.008 -0.662 -23.80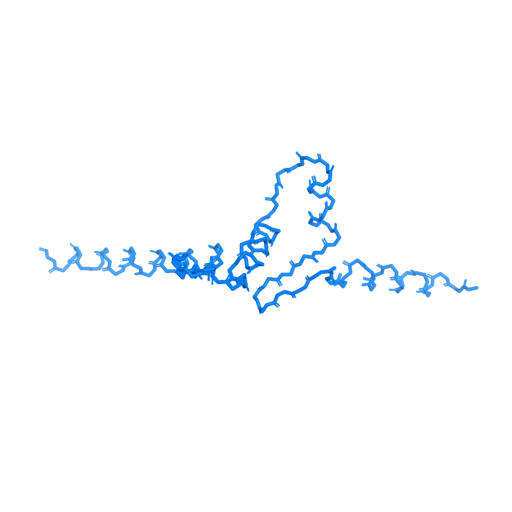9 1.00 71.69 79 PHE A C 1
ATOM 630 O O . PHE A 1 79 ? -0.801 -0.877 -25.006 1.00 71.69 79 PHE A O 1
ATOM 637 N N . PHE A 1 80 ? -2.143 -1.041 -23.216 1.00 67.88 80 PHE A N 1
ATOM 638 C CA . PHE A 1 80 ? -3.210 -1.720 -23.955 1.00 67.88 80 PHE A CA 1
ATOM 639 C C . PHE A 1 80 ? -3.892 -0.795 -24.963 1.00 67.88 80 PHE A C 1
ATOM 641 O O . PHE A 1 80 ? -4.209 -1.232 -26.072 1.00 67.88 80 PHE A O 1
ATOM 648 N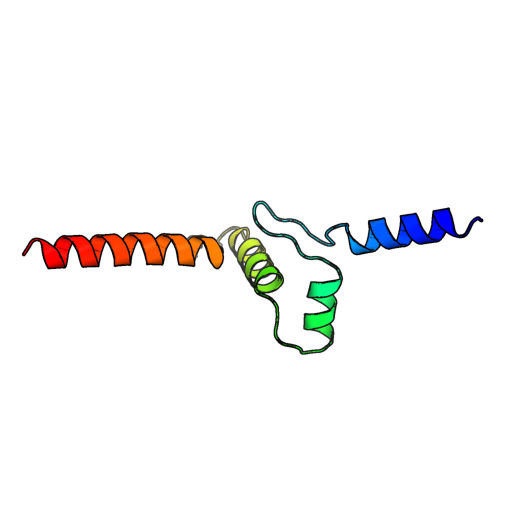 N . GLY A 1 81 ? -4.075 0.483 -24.623 1.00 65.19 81 GLY A N 1
ATOM 649 C CA . GLY A 1 81 ? -4.571 1.496 -25.551 1.00 65.19 81 GLY A CA 1
ATOM 650 C C . GLY A 1 81 ? -3.660 1.640 -26.771 1.00 65.19 81 GLY A C 1
ATOM 651 O O . GLY A 1 81 ? -4.130 1.541 -27.906 1.00 65.19 81 GLY A O 1
ATOM 652 N N . ALA A 1 82 ? -2.349 1.770 -26.552 1.00 63.66 82 ALA A N 1
ATOM 653 C CA . ALA A 1 82 ? -1.359 1.845 -27.625 1.00 63.66 82 ALA A CA 1
ATOM 654 C C . ALA A 1 82 ? -1.331 0.568 -28.485 1.00 63.66 82 ALA A C 1
ATOM 656 O O . ALA A 1 82 ? -1.320 0.647 -29.715 1.00 63.66 82 ALA A O 1
ATOM 657 N N . TYR A 1 83 ? -1.406 -0.613 -27.861 1.00 67.00 83 TYR A N 1
ATOM 658 C CA . TYR A 1 83 ? -1.457 -1.891 -28.576 1.00 67.00 83 TYR A CA 1
ATOM 659 C C . TYR A 1 83 ? -2.685 -2.002 -29.494 1.00 67.00 83 TYR A C 1
ATOM 661 O O . TYR A 1 83 ? -2.575 -2.435 -30.641 1.00 67.00 83 TYR A O 1
ATOM 669 N N . GLN A 1 84 ? -3.859 -1.571 -29.024 1.00 65.44 84 GLN A N 1
ATOM 670 C CA . GLN A 1 84 ? -5.091 -1.579 -29.820 1.00 65.44 84 GLN A CA 1
ATOM 671 C C . GLN A 1 84 ? -5.023 -0.613 -31.011 1.00 65.44 84 GLN A C 1
ATOM 673 O O . GLN A 1 84 ? -5.538 -0.935 -32.082 1.00 65.44 84 GLN A O 1
ATOM 678 N N . VAL A 1 85 ? -4.369 0.543 -30.859 1.00 65.50 85 VAL A N 1
ATOM 679 C CA . VAL A 1 85 ? -4.157 1.500 -31.959 1.00 65.50 85 VAL A CA 1
ATOM 680 C C . VAL A 1 85 ? -3.233 0.914 -33.025 1.00 65.50 85 VAL A C 1
ATOM 682 O O . VAL A 1 85 ? -3.582 0.932 -34.203 1.00 65.50 85 VAL A O 1
ATOM 685 N N . VAL A 1 86 ? -2.104 0.321 -32.627 1.00 67.25 86 VAL A N 1
ATOM 686 C CA . VAL A 1 86 ? -1.167 -0.328 -33.563 1.00 67.25 86 VAL A CA 1
ATOM 687 C C . VAL A 1 86 ? -1.841 -1.479 -34.313 1.00 67.25 86 VAL A C 1
ATOM 689 O O . VAL A 1 86 ? -1.655 -1.626 -35.517 1.00 67.25 86 VAL A O 1
ATOM 692 N N . ARG A 1 87 ? -2.692 -2.259 -33.638 1.00 61.16 87 ARG A N 1
ATOM 693 C CA . ARG A 1 87 ? -3.430 -3.364 -34.263 1.00 61.16 87 ARG A CA 1
ATOM 694 C C . ARG A 1 87 ? -4.516 -2.914 -35.251 1.00 61.16 87 ARG A C 1
ATOM 696 O O . ARG A 1 87 ? -4.931 -3.724 -36.063 1.00 61.16 87 ARG A O 1
ATOM 703 N N . ARG A 1 88 ? -5.000 -1.668 -35.178 1.00 65.06 88 ARG A N 1
ATOM 704 C CA . ARG A 1 88 ? -5.958 -1.103 -36.153 1.00 65.06 88 ARG A CA 1
ATOM 705 C C . ARG A 1 88 ? -5.287 -0.491 -37.385 1.00 65.06 88 ARG A C 1
ATOM 707 O O . ARG A 1 88 ? -5.984 -0.190 -38.347 1.00 65.06 88 ARG A O 1
ATOM 714 N N . LEU A 1 89 ? -3.981 -0.239 -37.319 1.00 67.75 89 LEU A N 1
ATOM 715 C CA . LEU A 1 89 ? -3.200 0.376 -38.396 1.00 67.75 89 LEU A CA 1
ATOM 716 C C . LEU A 1 89 ? -2.504 -0.654 -39.306 1.00 67.75 89 LEU A C 1
ATOM 718 O O . LEU A 1 89 ? -2.003 -0.263 -40.357 1.00 67.75 89 LEU A O 1
ATOM 722 N N . ASN A 1 90 ? -2.491 -1.932 -38.912 1.00 54.41 90 ASN A N 1
ATOM 723 C CA . ASN A 1 90 ? -2.090 -3.089 -39.726 1.00 54.41 90 ASN A CA 1
ATOM 724 C C . ASN A 1 90 ? -3.324 -3.855 -40.206 1.00 54.41 90 ASN A C 1
ATOM 726 O O . ASN A 1 90 ? -3.239 -4.459 -41.296 1.00 54.41 90 ASN A O 1
#

Sequence (90 aa):
MSSYSICCLRLTLVSSPLWHGVKTGVFVKDVLLILNEEVVGVQAMDAYLEILSHKHPEQGDPVSLFVSTFDWYVVWFEFFGAYQVVRRLN

pLDDT: mean 76.1, std 9.09, range [54.41, 89.25]

Nearest PDB structures (foldseek):
  2bkq-assembly3_C  TM=8.238E-01  e=3.055E+00  Homo sapiens
  2bkq-assembly4_D  TM=8.347E-01  e=3.777E+00  Homo sapiens
  2bkr-assembly1_A  TM=8.667E-01  e=7.138E+00  Homo sapiens

Organism: Rosa chinensis (NCBI:txid74649)

Mean predicted aligned error: 11.12 Å

Foldseek 3Di:
DDPVVVVVVVVCQQPDFPDDDPPATHGPVQVVCVVVVHDRDLRVVLVVLRVVQPPDADVPGDNDDRDRPVNVVVVVCVVVVVVVVVVVVD